Protein AF-A0A7L8V0G6-F1 (afdb_monomer)

Nearest PDB structures (foldseek):
  7bhy-assembly1_A  TM=9.627E-01  e=6.355E-01  Bacillus subtilis subsp. subtilis str. 168
  1trr-assembly1_A  TM=4.603E-01  e=2.107E+00  Escherichia coli
  9fkr-assembly1_A  TM=3.987E-01  e=1.335E+00  Homo sapiens
  6fal-assembly1_A  TM=4.623E-01  e=6.231E+00  Escherichia coli
  2hcb-assembly1_D  TM=4.296E-01  e=9.837E+00  Aquifex aeolicus

Solvent-accessible surface area (backbone atoms only — not comparable to full-atom values): 5945 Å² total; per-residue (Å²): 144,65,69,69,64,57,52,53,53,50,51,52,52,53,54,52,52,52,54,71,66,52,77,79,77,71,94,51,82,65,50,96,79,60,75,78,50,56,70,68,56,48,53,51,45,55,52,20,40,51,48,35,34,40,36,72,75,64,66,42,50,61,66,54,47,15,65,69,70,74,43,58,47,70,54,46,54,52,30,52,73,73,48,77,74,86,56,92,44,74,64,57,50,49,51,51,67,74,63,44

Structure (mmCIF, N/CA/C/O backbone):
data_AF-A0A7L8V0G6-F1
#
_entry.id   AF-A0A7L8V0G6-F1
#
loop_
_atom_site.group_PDB
_atom_site.id
_atom_site.type_symbol
_a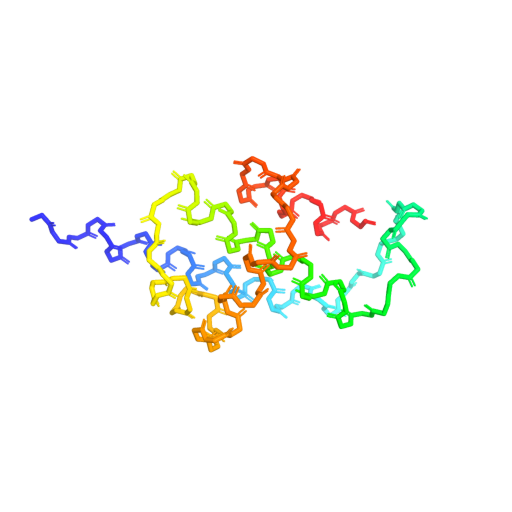tom_site.label_atom_id
_atom_site.label_alt_id
_atom_site.label_comp_id
_atom_site.label_asym_id
_atom_site.label_entity_id
_atom_site.label_seq_id
_atom_site.pdbx_PDB_ins_code
_atom_site.Cartn_x
_atom_site.Cartn_y
_atom_site.Cartn_z
_atom_site.occupancy
_atom_site.B_iso_or_equiv
_atom_site.auth_seq_id
_atom_site.auth_comp_id
_atom_site.auth_asym_id
_atom_site.auth_atom_id
_atom_site.pdbx_PDB_model_num
ATOM 1 N N . MET A 1 1 ? -14.120 13.084 20.727 1.00 43.56 1 MET A N 1
ATOM 2 C CA . MET A 1 1 ? -12.891 13.000 19.899 1.00 43.56 1 MET A CA 1
ATOM 3 C C . MET A 1 1 ? -13.042 12.017 18.717 1.00 43.56 1 MET A C 1
ATOM 5 O O . MET A 1 1 ? -12.194 11.164 18.513 1.00 43.56 1 MET A O 1
ATOM 9 N N . THR A 1 2 ? -14.103 12.116 17.904 1.00 47.47 2 THR A N 1
ATOM 10 C CA . THR A 1 2 ? -14.402 11.138 16.822 1.00 47.47 2 THR A CA 1
ATOM 11 C C . THR A 1 2 ? -14.520 11.754 15.423 1.00 47.47 2 THR A C 1
ATOM 13 O O . THR A 1 2 ? -14.392 11.044 14.429 1.00 47.47 2 THR A O 1
ATOM 16 N N . LYS A 1 3 ? -14.686 13.080 15.317 1.00 45.69 3 LYS A N 1
ATOM 17 C CA . LYS A 1 3 ? -14.902 13.777 14.035 1.00 45.69 3 LYS A CA 1
ATOM 18 C C . LYS A 1 3 ? -13.645 13.858 13.150 1.00 45.69 3 LYS A C 1
ATOM 20 O O . LYS A 1 3 ? -13.754 13.874 11.929 1.00 45.69 3 LYS A O 1
ATOM 25 N N . THR A 1 4 ? -12.446 13.845 13.735 1.00 50.41 4 THR A N 1
ATOM 26 C CA . THR A 1 4 ? -11.179 14.046 13.005 1.00 50.41 4 THR A CA 1
ATOM 27 C C . THR A 1 4 ? -10.732 12.814 12.209 1.00 50.41 4 THR A C 1
ATOM 29 O O . THR A 1 4 ? -10.255 12.952 11.085 1.00 50.41 4 THR A O 1
ATOM 32 N N . LYS A 1 5 ? -10.935 11.597 12.742 1.00 49.44 5 LYS A N 1
ATOM 33 C CA . LYS A 1 5 ? -10.614 10.336 12.037 1.00 49.44 5 LYS A CA 1
ATOM 34 C C . LYS A 1 5 ? -11.511 10.110 10.817 1.00 49.44 5 LYS A C 1
ATOM 36 O O . LYS A 1 5 ? -11.029 9.686 9.772 1.00 49.44 5 LYS A O 1
ATOM 41 N N . GLN A 1 6 ? -12.800 10.435 10.932 1.00 54.72 6 GLN A N 1
ATOM 42 C CA . GLN A 1 6 ? -13.756 10.279 9.831 1.00 54.72 6 GLN A CA 1
ATOM 43 C C . GLN A 1 6 ? -13.437 11.209 8.652 1.00 54.72 6 GLN A C 1
ATOM 45 O O . GLN A 1 6 ? -13.518 10.778 7.504 1.00 54.72 6 GLN A O 1
ATOM 50 N N . ASN A 1 7 ? -13.005 12.447 8.920 1.00 53.81 7 ASN A N 1
ATOM 51 C CA . ASN A 1 7 ? -12.618 13.386 7.863 1.00 53.81 7 ASN A CA 1
ATOM 52 C C . ASN A 1 7 ? -11.335 12.962 7.131 1.00 53.81 7 ASN A C 1
ATOM 54 O O . ASN A 1 7 ? -11.283 13.043 5.906 1.00 53.81 7 ASN A O 1
ATOM 58 N N . ARG A 1 8 ? -10.340 12.432 7.855 1.00 57.38 8 ARG A N 1
ATOM 59 C CA . ARG A 1 8 ? -9.096 11.911 7.261 1.00 57.38 8 ARG A CA 1
ATOM 60 C C . ARG A 1 8 ? -9.347 10.720 6.333 1.00 57.38 8 ARG A C 1
ATOM 62 O O . ARG A 1 8 ? -8.859 10.710 5.209 1.00 57.38 8 ARG A O 1
ATOM 69 N N . ASN A 1 9 ? -10.188 9.771 6.748 1.00 57.59 9 ASN A N 1
ATOM 70 C CA . ASN A 1 9 ? -10.563 8.633 5.899 1.00 57.59 9 ASN A CA 1
ATOM 71 C C . ASN A 1 9 ? -11.357 9.061 4.657 1.00 57.59 9 ASN A C 1
ATOM 73 O O . ASN A 1 9 ? -11.235 8.443 3.602 1.00 57.59 9 ASN A O 1
ATOM 77 N N . LYS A 1 10 ? -12.160 10.125 4.760 1.00 64.56 10 LYS A N 1
ATOM 78 C CA . LYS A 1 10 ? -12.907 10.673 3.621 1.00 64.56 10 LYS A CA 1
ATOM 79 C C . LYS A 1 10 ? -11.978 11.335 2.600 1.00 64.56 10 LYS A C 1
ATOM 81 O O . LYS A 1 10 ? -12.169 11.131 1.406 1.00 64.56 10 LYS A O 1
ATOM 86 N N . GLN A 1 11 ? -10.957 12.055 3.068 1.00 60.94 11 GLN A N 1
ATOM 87 C CA . GLN A 1 11 ? -9.905 12.607 2.211 1.00 60.94 11 GLN A CA 1
ATOM 88 C C . GLN A 1 11 ? -9.102 11.494 1.529 1.00 60.94 11 GLN A C 1
ATOM 90 O O . GLN A 1 11 ? -8.976 11.514 0.312 1.00 60.94 11 GLN A O 1
ATOM 95 N N . LEU A 1 12 ? -8.667 10.466 2.268 1.00 61.72 12 LEU A N 1
ATOM 96 C CA . LEU A 1 12 ? -7.981 9.300 1.691 1.00 61.72 12 LEU A CA 1
ATOM 97 C C . LEU A 1 12 ? -8.809 8.600 0.606 1.00 61.72 12 LEU A C 1
ATOM 99 O O . LEU A 1 12 ? -8.295 8.335 -0.475 1.00 61.72 12 LEU A O 1
ATOM 103 N N . LYS A 1 13 ? -10.107 8.374 0.841 1.00 67.44 13 LYS A N 1
ATOM 104 C CA . LYS A 1 13 ? -10.999 7.796 -0.178 1.00 67.44 13 LYS A CA 1
ATOM 105 C C . LYS A 1 13 ? 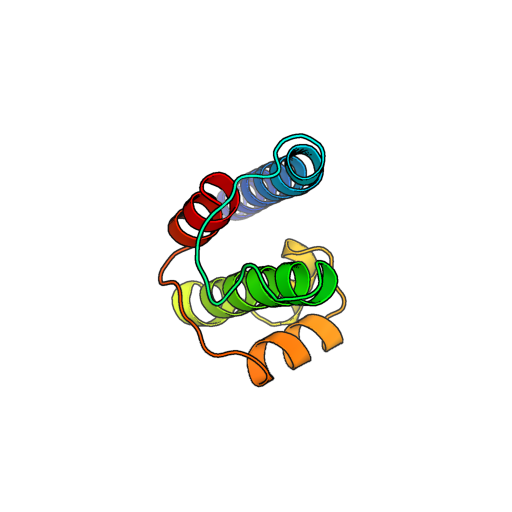-11.129 8.672 -1.424 1.00 67.44 13 LYS A C 1
ATOM 107 O O . LYS A 1 13 ? -11.189 8.149 -2.532 1.00 67.44 13 LYS A O 1
ATOM 112 N N . GLN A 1 14 ? -11.170 9.993 -1.261 1.00 65.62 14 GLN A N 1
ATOM 113 C CA . GLN A 1 14 ? -11.177 10.915 -2.399 1.00 65.62 14 GLN A CA 1
ATOM 114 C C . GLN A 1 14 ? -9.854 10.882 -3.174 1.00 65.62 14 GLN A C 1
ATOM 116 O O . GLN A 1 14 ? -9.885 10.948 -4.400 1.00 65.62 14 GLN A O 1
ATOM 121 N N . TYR A 1 15 ? -8.714 10.734 -2.492 1.00 63.00 15 TYR A N 1
ATOM 122 C CA . TYR A 1 15 ? -7.411 10.592 -3.146 1.00 63.00 15 TYR A CA 1
ATOM 123 C C . TYR A 1 15 ? -7.305 9.293 -3.953 1.00 63.00 15 TYR A C 1
ATOM 125 O O . TYR A 1 15 ? -6.867 9.320 -5.098 1.00 63.00 15 TYR A O 1
ATOM 133 N N . LEU A 1 16 ? -7.797 8.179 -3.412 1.00 65.69 16 LEU A N 1
ATOM 134 C CA . LEU A 1 16 ? -7.795 6.885 -4.105 1.00 65.69 16 LEU A CA 1
ATOM 135 C C . LEU A 1 16 ? -8.711 6.862 -5.327 1.00 65.69 16 LEU A C 1
ATOM 137 O O . LEU A 1 16 ? -8.354 6.298 -6.357 1.00 65.6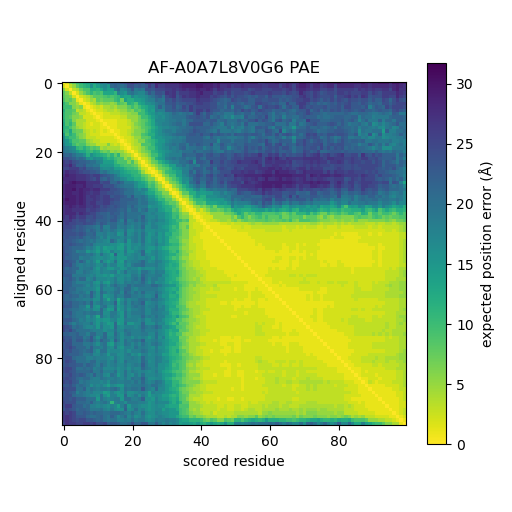9 16 LEU A O 1
ATOM 141 N N . LYS A 1 17 ? -9.864 7.533 -5.245 1.00 64.88 17 LYS A N 1
ATOM 142 C CA . LYS A 1 17 ? -10.763 7.674 -6.392 1.00 64.88 17 LYS A CA 1
ATOM 143 C C . LYS A 1 17 ? -10.099 8.435 -7.547 1.00 64.88 17 LYS A C 1
ATOM 145 O O . LYS A 1 17 ? -10.246 8.041 -8.696 1.00 64.88 17 LYS A O 1
ATOM 150 N N . LYS A 1 18 ? -9.325 9.484 -7.241 1.00 57.62 18 LYS A N 1
ATOM 151 C CA . LYS A 1 18 ? -8.564 10.228 -8.258 1.00 57.62 18 LYS A CA 1
ATOM 152 C C . LYS A 1 18 ? -7.472 9.381 -8.913 1.00 57.62 18 LYS A C 1
ATOM 154 O O . LYS A 1 18 ? -7.240 9.550 -10.102 1.00 57.62 18 LYS A O 1
ATOM 159 N N . LEU A 1 19 ? -6.833 8.475 -8.170 1.00 57.97 19 LEU A N 1
ATOM 160 C CA . LEU A 1 19 ? -5.840 7.544 -8.722 1.00 57.97 19 LEU A CA 1
ATOM 161 C C . LEU A 1 19 ? -6.475 6.583 -9.740 1.00 57.97 19 LEU A C 1
ATOM 163 O O . LEU A 1 19 ? -5.961 6.456 -10.844 1.00 57.97 19 LEU A O 1
ATOM 167 N N . GLN A 1 20 ? -7.641 6.004 -9.423 1.00 56.72 20 GLN A N 1
ATOM 168 C CA . GLN A 1 20 ? -8.383 5.140 -10.356 1.00 56.72 20 GLN A CA 1
ATOM 169 C C . GLN A 1 20 ? -8.799 5.848 -11.656 1.00 56.72 20 GLN A C 1
ATOM 171 O O . GLN A 1 20 ? -8.851 5.219 -12.708 1.00 56.72 20 GLN A O 1
ATOM 176 N N . GLU A 1 21 ? -9.123 7.141 -11.593 1.00 51.56 21 GLU A N 1
ATOM 177 C CA . GLU A 1 21 ? -9.555 7.919 -12.762 1.00 51.56 21 GLU A CA 1
ATOM 178 C C . GLU A 1 21 ? -8.371 8.404 -13.627 1.00 51.56 21 GLU A C 1
ATOM 180 O O . GLU A 1 21 ? -8.548 8.671 -14.817 1.00 51.56 21 GLU A O 1
ATOM 185 N N . HIS A 1 22 ? -7.159 8.503 -13.067 1.00 51.09 22 HIS A N 1
ATOM 186 C CA . HIS A 1 22 ? -5.994 9.068 -13.760 1.00 51.09 22 HIS A CA 1
ATOM 187 C C . HIS A 1 22 ? -5.219 8.044 -14.617 1.00 51.09 22 HIS A C 1
ATOM 189 O O . HIS A 1 22 ? -4.601 8.440 -15.612 1.00 51.09 22 HIS A O 1
ATOM 195 N N . ASP A 1 23 ? -5.311 6.745 -14.307 1.00 51.47 23 ASP A N 1
ATOM 196 C CA . ASP A 1 23 ? -4.679 5.651 -15.073 1.00 51.47 23 ASP A CA 1
ATOM 197 C C . ASP A 1 23 ? -5.134 5.584 -16.548 1.00 51.47 23 ASP A C 1
ATOM 199 O O . ASP A 1 23 ? -4.485 4.951 -17.380 1.00 51.47 23 ASP A O 1
ATOM 203 N N . TRP A 1 24 ? -6.234 6.253 -16.914 1.00 52.62 24 TRP A N 1
ATOM 204 C CA . TRP A 1 24 ? -6.811 6.153 -18.257 1.00 52.62 24 TRP A CA 1
ATOM 205 C C . TRP A 1 24 ? -6.188 7.100 -19.302 1.00 52.62 24 TRP A C 1
ATOM 207 O O . TRP A 1 24 ? -6.317 6.849 -20.500 1.00 52.62 24 TRP A O 1
ATOM 217 N N . HIS A 1 25 ? -5.529 8.199 -18.906 1.00 51.44 25 HIS A N 1
ATOM 218 C CA . HIS A 1 25 ? -5.343 9.335 -19.831 1.00 51.44 25 HIS A CA 1
ATOM 219 C C . HIS A 1 25 ? -3.913 9.793 -20.152 1.00 51.44 25 HIS A C 1
ATOM 221 O O . HIS A 1 25 ? -3.780 10.662 -21.017 1.00 51.44 25 HIS A O 1
ATOM 227 N N . LYS A 1 26 ? -2.841 9.262 -19.542 1.00 44.34 26 LYS A N 1
ATOM 228 C CA . LYS A 1 26 ? -1.471 9.725 -19.860 1.00 44.34 26 LYS A CA 1
ATOM 229 C C . LYS A 1 26 ? -0.405 8.625 -19.768 1.00 44.34 26 LYS A C 1
ATOM 231 O O . LYS A 1 26 ? 0.031 8.316 -18.665 1.00 44.34 26 LYS A O 1
ATOM 236 N N . PRO A 1 27 ? 0.094 8.091 -20.896 1.00 48.97 27 PRO A N 1
ATOM 237 C CA . PRO A 1 27 ? 1.332 7.330 -20.893 1.00 48.97 27 PRO A CA 1
ATOM 238 C C . PRO A 1 27 ? 2.491 8.336 -20.902 1.00 48.97 27 PRO A C 1
ATOM 240 O O . PRO A 1 27 ? 2.877 8.831 -21.960 1.00 48.97 27 PRO A O 1
ATOM 243 N N . ALA A 1 28 ? 3.004 8.705 -19.728 1.00 49.31 28 ALA A N 1
ATOM 244 C CA . ALA A 1 28 ? 4.227 9.493 -19.635 1.00 49.31 28 ALA A CA 1
ATOM 245 C C . ALA A 1 28 ? 5.420 8.541 -19.511 1.00 49.31 28 ALA A C 1
ATOM 247 O O . ALA A 1 28 ? 5.527 7.746 -18.588 1.00 49.31 28 ALA A O 1
ATOM 248 N N . THR A 1 29 ? 6.284 8.602 -20.515 1.00 58.00 29 THR A N 1
ATOM 249 C CA . THR A 1 29 ? 7.670 8.139 -20.497 1.00 58.00 29 THR A CA 1
ATOM 250 C C . THR A 1 29 ? 8.423 8.804 -19.335 1.00 58.00 29 THR A C 1
ATOM 252 O O . THR A 1 29 ? 8.475 10.033 -19.353 1.00 58.00 29 THR A O 1
ATOM 255 N N . TYR A 1 30 ? 9.057 8.061 -18.406 1.00 46.09 30 TYR A N 1
ATOM 256 C CA . TYR A 1 30 ? 10.522 7.977 -18.205 1.00 46.09 30 TYR A CA 1
ATOM 257 C C . TYR A 1 30 ? 10.975 7.517 -16.783 1.00 46.09 30 TYR A C 1
ATOM 259 O O . TYR A 1 30 ? 11.079 8.329 -15.874 1.00 46.09 30 TYR A O 1
ATOM 267 N N . ASN A 1 31 ? 11.491 6.280 -16.638 1.00 41.44 31 ASN A N 1
ATOM 268 C CA . ASN A 1 31 ? 12.827 5.984 -16.065 1.00 41.44 31 ASN A CA 1
ATOM 269 C C . ASN A 1 31 ? 13.191 4.494 -16.260 1.00 41.44 31 ASN A C 1
ATOM 271 O O . ASN A 1 31 ? 12.405 3.582 -15.988 1.00 41.44 31 ASN A O 1
ATOM 275 N N . ASN A 1 32 ? 14.407 4.226 -16.737 1.00 43.88 32 ASN A N 1
ATOM 276 C CA . ASN A 1 32 ? 14.792 3.011 -17.480 1.00 43.88 32 ASN A CA 1
ATOM 277 C C . ASN A 1 32 ? 14.867 1.679 -16.679 1.00 43.88 32 ASN A C 1
ATOM 279 O O . ASN A 1 32 ? 15.367 0.678 -17.186 1.00 43.88 32 ASN A O 1
ATOM 283 N N . LYS A 1 33 ? 14.373 1.637 -15.433 1.00 45.88 33 LYS A N 1
ATOM 284 C CA . LYS A 1 33 ? 14.189 0.396 -14.640 1.00 45.88 33 LYS A CA 1
ATOM 285 C C . LYS A 1 33 ? 12.720 0.030 -14.404 1.00 45.88 33 LYS A C 1
ATOM 287 O O . LYS A 1 33 ? 12.414 -1.130 -14.137 1.00 45.88 33 LYS A O 1
ATOM 292 N N . ILE A 1 34 ? 11.830 1.016 -14.486 1.00 48.03 34 ILE A N 1
ATOM 293 C CA . ILE A 1 34 ? 10.386 0.855 -14.296 1.00 48.03 34 ILE A CA 1
ATOM 294 C C . ILE A 1 34 ? 9.711 0.642 -15.659 1.00 48.03 34 ILE A C 1
ATOM 296 O O . ILE A 1 34 ? 8.819 -0.195 -15.776 1.00 48.03 34 ILE A O 1
ATOM 300 N N . ALA A 1 35 ? 10.227 1.294 -16.710 1.00 47.81 35 ALA A N 1
ATOM 301 C CA . ALA A 1 35 ? 9.694 1.252 -18.075 1.00 47.81 35 ALA A CA 1
ATOM 302 C C . ALA A 1 35 ? 9.675 -0.142 -18.744 1.00 47.81 35 ALA A C 1
ATOM 304 O O . ALA A 1 35 ? 9.029 -0.314 -19.773 1.00 47.81 35 ALA A O 1
ATOM 305 N N . THR A 1 36 ? 10.362 -1.145 -18.187 1.00 52.88 36 THR A N 1
ATOM 306 C CA . THR A 1 36 ? 10.377 -2.526 -18.710 1.00 52.88 36 THR A CA 1
ATOM 307 C C . THR A 1 36 ? 9.473 -3.485 -17.939 1.00 52.88 36 THR A C 1
ATOM 309 O O . THR A 1 36 ? 9.349 -4.650 -18.325 1.00 52.88 36 THR A O 1
ATOM 312 N N . ARG A 1 37 ? 8.841 -3.035 -16.845 1.00 55.78 37 ARG A N 1
ATOM 313 C CA . ARG A 1 37 ? 7.967 -3.893 -16.043 1.00 55.78 37 ARG A CA 1
ATOM 314 C C . ARG A 1 37 ? 6.594 -4.019 -16.709 1.00 55.78 37 ARG A C 1
ATOM 316 O O . ARG A 1 37 ? 6.042 -3.017 -17.163 1.00 55.78 37 ARG A O 1
ATOM 323 N N . PRO A 1 38 ? 6.000 -5.224 -16.742 1.00 68.94 38 PRO A N 1
ATOM 324 C CA . PRO A 1 38 ? 4.595 -5.382 -17.093 1.00 68.94 38 PRO A CA 1
ATOM 325 C C . PRO A 1 38 ? 3.725 -4.433 -16.260 1.00 68.94 38 PRO A C 1
ATOM 327 O O . PRO A 1 38 ? 3.970 -4.261 -15.068 1.00 68.94 38 PRO A O 1
ATOM 330 N N . ILE A 1 39 ? 2.664 -3.874 -16.849 1.00 66.00 39 ILE A N 1
ATOM 331 C CA . ILE A 1 39 ? 1.736 -2.935 -16.178 1.00 66.00 39 ILE A CA 1
ATOM 332 C C . ILE A 1 39 ? 1.266 -3.473 -14.814 1.00 66.00 39 ILE A C 1
ATOM 334 O O . ILE A 1 39 ? 1.176 -2.741 -13.833 1.00 66.00 39 ILE A O 1
ATOM 338 N N . LYS A 1 40 ? 1.031 -4.786 -14.726 1.00 68.94 40 LYS A N 1
ATOM 339 C CA . LYS A 1 40 ? 0.648 -5.464 -13.482 1.00 68.94 40 LYS A CA 1
ATOM 340 C C . LYS A 1 40 ? 1.709 -5.348 -12.378 1.00 68.94 40 LYS A C 1
ATOM 342 O O . LYS A 1 40 ? 1.354 -5.148 -11.221 1.00 68.94 40 LYS A O 1
ATOM 347 N N . ASP A 1 41 ? 2.988 -5.447 -12.730 1.00 77.25 41 ASP A N 1
ATOM 348 C CA . ASP A 1 41 ? 4.101 -5.321 -11.784 1.00 77.25 41 ASP A CA 1
ATOM 349 C C . ASP A 1 41 ? 4.321 -3.870 -11.344 1.00 77.25 41 ASP A C 1
ATOM 351 O O . ASP A 1 41 ? 4.776 -3.638 -10.227 1.00 77.25 41 ASP A O 1
ATOM 355 N N . LEU A 1 42 ? 3.964 -2.904 -12.193 1.00 82.38 42 LEU A N 1
ATOM 356 C CA . LEU A 1 42 ? 3.927 -1.472 -11.886 1.00 82.38 42 LEU A CA 1
ATOM 357 C C . LEU A 1 42 ? 2.829 -1.143 -10.861 1.00 82.38 42 LEU A C 1
ATOM 359 O O . LEU A 1 42 ? 3.097 -0.507 -9.843 1.00 82.38 42 LEU A O 1
ATOM 363 N N . VAL A 1 43 ? 1.614 -1.655 -11.077 1.00 84.50 43 VAL A N 1
ATOM 364 C CA . VAL A 1 43 ? 0.491 -1.504 -10.135 1.00 84.50 43 VAL A CA 1
ATOM 365 C C . VAL A 1 43 ? 0.807 -2.157 -8.790 1.00 84.50 43 VAL A C 1
ATOM 367 O O . VAL A 1 43 ? 0.541 -1.576 -7.738 1.00 84.50 43 VAL A O 1
ATOM 370 N N . ASP A 1 44 ? 1.372 -3.366 -8.791 1.00 89.00 44 ASP A N 1
ATOM 371 C CA . ASP A 1 44 ? 1.765 -4.031 -7.548 1.00 89.00 44 ASP A CA 1
ATOM 372 C C . ASP A 1 44 ? 2.935 -3.307 -6.862 1.00 89.00 44 ASP A C 1
ATOM 374 O O . ASP A 1 44 ? 2.933 -3.208 -5.638 1.00 89.00 44 ASP A O 1
ATOM 378 N N . TYR A 1 45 ? 3.874 -2.728 -7.618 1.00 90.62 45 TYR A N 1
ATOM 379 C CA . TYR A 1 45 ? 4.956 -1.905 -7.072 1.00 90.62 45 TYR A CA 1
ATOM 380 C C . TYR A 1 45 ? 4.425 -0.659 -6.352 1.00 90.62 45 TYR A C 1
ATOM 382 O O . TYR A 1 45 ? 4.698 -0.496 -5.166 1.00 90.62 45 TYR A O 1
ATOM 390 N N . TYR A 1 46 ? 3.610 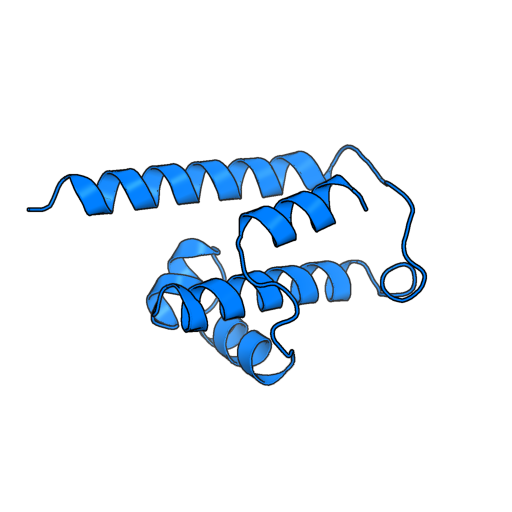0.181 -6.998 1.00 90.38 46 TYR A N 1
ATOM 391 C CA . TYR A 1 46 ? 3.094 1.393 -6.347 1.00 90.38 46 TYR A CA 1
ATOM 392 C C . TYR A 1 46 ? 2.140 1.083 -5.190 1.00 90.38 46 TYR A C 1
ATOM 394 O O . TYR A 1 46 ? 2.168 1.763 -4.163 1.00 90.38 46 TYR A O 1
ATOM 402 N N . ASN A 1 47 ? 1.351 0.007 -5.292 1.00 92.50 47 ASN A N 1
ATOM 403 C CA . ASN A 1 47 ? 0.579 -0.474 -4.148 1.00 92.50 47 ASN A CA 1
ATOM 404 C C . ASN A 1 47 ? 1.490 -0.914 -2.998 1.00 92.50 47 ASN A C 1
ATOM 406 O O . ASN A 1 47 ? 1.165 -0.643 -1.847 1.00 92.50 47 ASN A O 1
ATOM 410 N N . ALA A 1 48 ? 2.624 -1.563 -3.273 1.00 95.50 48 ALA A N 1
ATOM 411 C CA . ALA A 1 48 ? 3.576 -1.929 -2.231 1.00 95.50 48 ALA A CA 1
ATOM 412 C C . ALA A 1 48 ? 4.189 -0.701 -1.555 1.00 95.50 48 ALA A C 1
ATOM 414 O O . ALA A 1 48 ? 4.217 -0.649 -0.328 1.00 95.50 48 ALA A O 1
ATOM 415 N N . GLN A 1 49 ? 4.577 0.317 -2.327 1.00 95.56 49 GLN A N 1
ATOM 416 C CA . GLN A 1 49 ? 5.094 1.572 -1.775 1.00 95.56 49 GLN A CA 1
ATOM 417 C C . GLN A 1 49 ? 4.058 2.253 -0.873 1.00 95.56 49 GLN A C 1
ATOM 419 O O . GLN A 1 49 ? 4.361 2.634 0.257 1.00 95.56 49 GLN A O 1
ATOM 424 N N . MET A 1 50 ? 2.792 2.280 -1.302 1.00 95.00 50 MET A N 1
ATOM 425 C CA . MET A 1 50 ? 1.698 2.780 -0.473 1.00 95.00 50 MET A CA 1
ATOM 426 C C . MET A 1 50 ? 1.492 1.966 0.807 1.00 95.00 50 MET A C 1
ATOM 428 O O . MET A 1 50 ? 1.281 2.539 1.877 1.00 95.00 50 MET A O 1
ATOM 432 N N . VAL A 1 51 ? 1.550 0.634 0.720 1.00 96.88 51 VAL A N 1
ATOM 433 C CA . VAL A 1 51 ? 1.461 -0.247 1.891 1.00 96.88 51 VAL A CA 1
ATOM 434 C C . VAL A 1 51 ? 2.581 0.069 2.879 1.00 96.88 51 VAL A C 1
ATOM 436 O O . VAL A 1 51 ? 2.310 0.210 4.070 1.00 96.88 51 VAL A O 1
ATOM 439 N N . LEU A 1 52 ? 3.817 0.188 2.401 1.00 96.88 52 LEU A N 1
ATOM 440 C CA . LEU A 1 52 ? 4.997 0.388 3.237 1.00 96.88 52 LEU A CA 1
ATOM 441 C C . LEU A 1 52 ? 4.970 1.748 3.933 1.00 96.88 52 LEU A C 1
ATOM 443 O O . LEU A 1 52 ? 5.054 1.785 5.157 1.00 96.88 52 LEU A O 1
ATOM 447 N N . VAL A 1 53 ? 4.694 2.835 3.207 1.00 95.69 53 VAL A N 1
ATOM 448 C CA . VAL A 1 53 ? 4.546 4.174 3.801 1.00 95.69 53 VAL A CA 1
ATOM 449 C C . VAL A 1 53 ? 3.425 4.197 4.847 1.00 95.69 53 VAL A C 1
ATOM 451 O O . VAL A 1 53 ? 3.613 4.688 5.962 1.00 95.69 53 VAL A O 1
ATOM 454 N N . LEU A 1 54 ? 2.254 3.617 4.553 1.00 94.19 54 LEU A N 1
ATOM 455 C CA . LEU A 1 54 ? 1.142 3.573 5.512 1.00 94.19 54 LEU A CA 1
ATOM 456 C C . LEU A 1 54 ? 1.476 2.754 6.767 1.00 94.19 54 LEU A C 1
ATOM 458 O O . LEU A 1 54 ? 1.056 3.114 7.871 1.00 94.19 54 LEU A O 1
ATOM 462 N N . ARG A 1 55 ? 2.216 1.653 6.621 1.00 95.31 55 ARG A N 1
ATOM 463 C CA . ARG A 1 55 ? 2.595 0.793 7.746 1.00 95.31 55 ARG A CA 1
ATOM 464 C C . ARG A 1 55 ? 3.722 1.387 8.580 1.00 95.31 55 ARG A C 1
ATOM 466 O O . ARG A 1 55 ? 3.592 1.420 9.798 1.00 95.31 55 ARG A O 1
ATOM 473 N N . ASN A 1 56 ? 4.788 1.852 7.945 1.00 94.94 56 ASN A N 1
ATOM 474 C CA . ASN A 1 56 ? 6.017 2.252 8.622 1.00 94.94 56 ASN A CA 1
ATOM 475 C C . ASN A 1 56 ? 5.919 3.684 9.150 1.00 94.94 56 ASN A C 1
ATOM 477 O O . ASN A 1 56 ? 6.272 3.946 10.297 1.00 94.94 56 ASN A O 1
ATOM 481 N N . ASN A 1 57 ? 5.342 4.595 8.366 1.00 93.75 57 ASN A N 1
ATOM 482 C CA . ASN A 1 57 ? 5.335 6.015 8.718 1.00 93.75 57 ASN A CA 1
ATOM 483 C C . ASN A 1 57 ? 4.056 6.363 9.493 1.00 93.75 57 ASN A C 1
ATOM 485 O O . ASN A 1 57 ? 4.085 7.069 10.501 1.00 93.75 57 ASN A O 1
ATOM 489 N N . PHE A 1 58 ? 2.917 5.792 9.087 1.00 92.31 58 PHE A N 1
ATOM 490 C CA . PHE A 1 58 ? 1.611 6.056 9.709 1.00 92.31 58 PHE A CA 1
ATOM 491 C C . PHE A 1 58 ? 1.129 4.959 10.670 1.00 92.31 58 PHE A C 1
ATOM 493 O O . PHE A 1 58 ? 0.010 5.066 11.188 1.00 92.31 58 PHE A O 1
ATOM 500 N N . HIS A 1 59 ? 1.947 3.929 10.922 1.00 93.69 59 HIS A N 1
ATOM 501 C CA . HIS A 1 59 ? 1.681 2.854 11.888 1.00 93.69 59 HIS A CA 1
ATOM 502 C C . HIS A 1 59 ? 0.325 2.157 11.670 1.00 93.69 59 HIS A C 1
ATOM 504 O O . HIS A 1 59 ? -0.340 1.721 12.615 1.00 93.69 59 HIS A O 1
ATOM 510 N N . GLN A 1 60 ? -0.134 2.086 10.415 1.00 93.69 60 GLN A N 1
ATOM 511 C CA . GLN A 1 60 ? -1.405 1.456 10.073 1.00 93.69 60 GLN A CA 1
ATOM 512 C C . GLN A 1 60 ? -1.299 -0.071 10.144 1.00 93.69 60 GLN A C 1
ATOM 514 O O . GLN A 1 60 ? -0.316 -0.676 9.716 1.00 93.69 60 GLN A O 1
ATOM 519 N N . SER A 1 61 ? -2.351 -0.717 10.652 1.00 96.06 61 SER A N 1
ATOM 520 C CA . SER A 1 61 ? -2.452 -2.178 10.634 1.00 96.06 61 SER A CA 1
ATOM 521 C C . SER A 1 61 ? -2.719 -2.696 9.217 1.00 96.06 61 SER A C 1
ATOM 523 O O . SER A 1 61 ? -3.286 -1.987 8.388 1.00 96.06 61 SER A O 1
ATOM 525 N N . LEU A 1 62 ? -2.394 -3.968 8.954 1.00 93.50 62 LEU A N 1
ATOM 526 C CA . LEU A 1 62 ? -2.695 -4.623 7.670 1.00 93.50 62 LEU A CA 1
ATOM 527 C C . LEU A 1 62 ? -4.183 -4.522 7.290 1.00 93.50 62 LEU A C 1
ATOM 529 O O . LEU A 1 62 ? -4.508 -4.360 6.120 1.00 93.50 62 LEU A O 1
ATOM 533 N N . GLU A 1 63 ? -5.075 -4.593 8.282 1.00 94.88 63 GLU A N 1
ATOM 534 C CA . GLU A 1 63 ? -6.525 -4.446 8.101 1.00 94.88 63 GLU A CA 1
ATOM 535 C C . GLU A 1 63 ? -6.900 -3.026 7.657 1.00 94.88 6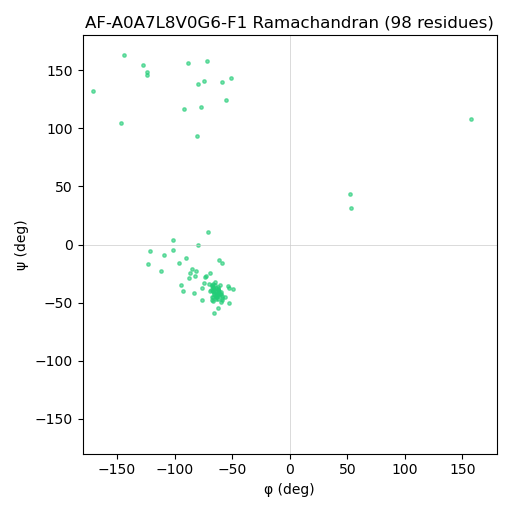3 GLU A C 1
ATOM 537 O O . GLU A 1 63 ? -7.681 -2.837 6.727 1.00 94.88 63 GLU A O 1
ATOM 542 N N . SER A 1 64 ? -6.306 -2.018 8.306 1.00 94.06 64 SER A N 1
ATOM 543 C CA . SER A 1 64 ? -6.537 -0.611 7.976 1.00 94.06 64 SER A CA 1
ATOM 544 C C . SER A 1 64 ? -6.035 -0.300 6.569 1.00 94.06 64 SER A C 1
ATOM 546 O O . SER A 1 64 ? -6.758 0.288 5.773 1.00 94.06 64 SER A O 1
ATOM 548 N N . VAL A 1 65 ? -4.833 -0.769 6.224 1.00 93.75 65 VAL A N 1
ATOM 549 C CA . VAL A 1 65 ? -4.251 -0.581 4.889 1.00 93.75 65 VAL A CA 1
ATOM 550 C C . VAL A 1 65 ? -5.070 -1.287 3.808 1.00 93.75 65 VAL A C 1
ATOM 552 O O . VAL A 1 65 ? -5.317 -0.692 2.766 1.00 93.75 65 VAL A O 1
ATOM 555 N N . ALA A 1 66 ? -5.547 -2.509 4.064 1.00 94.50 66 ALA A N 1
ATOM 556 C CA . ALA A 1 66 ? -6.442 -3.229 3.155 1.00 94.50 66 ALA A CA 1
ATOM 557 C C . ALA A 1 66 ? -7.733 -2.444 2.890 1.00 94.50 66 ALA A C 1
ATOM 559 O O . ALA A 1 66 ? -8.152 -2.302 1.746 1.00 94.50 66 ALA A O 1
ATOM 560 N N . SER A 1 67 ? -8.326 -1.884 3.950 1.00 93.38 67 SER A N 1
ATOM 561 C CA . SER A 1 67 ? -9.530 -1.054 3.858 1.00 93.38 67 SER A CA 1
ATOM 562 C C . SER A 1 67 ? -9.287 0.281 3.150 1.00 93.38 67 SER A C 1
ATOM 564 O O . SER A 1 67 ? -10.168 0.766 2.442 1.00 93.38 67 SER A O 1
ATOM 566 N N . ILE A 1 68 ? -8.109 0.882 3.347 1.00 92.06 68 ILE A N 1
ATOM 567 C CA . ILE A 1 68 ? -7.699 2.108 2.664 1.00 92.06 68 ILE A CA 1
ATOM 568 C C . ILE A 1 68 ? -7.545 1.815 1.176 1.00 92.06 68 ILE A C 1
ATOM 570 O O . ILE A 1 68 ? -8.257 2.410 0.388 1.00 92.06 68 ILE A O 1
ATOM 574 N N . LEU A 1 69 ? -6.673 0.884 0.797 1.00 89.31 69 LEU A N 1
ATOM 575 C CA . LEU A 1 69 ? -6.308 0.634 -0.599 1.00 89.31 69 LEU A CA 1
ATOM 576 C C . LEU A 1 69 ? -7.331 -0.214 -1.373 1.00 89.31 69 LEU A C 1
ATOM 578 O O . LEU A 1 69 ? -7.111 -0.488 -2.547 1.00 89.31 69 LEU A O 1
ATOM 582 N N . ASP A 1 70 ? -8.420 -0.634 -0.728 1.00 93.31 70 ASP A N 1
ATOM 583 C CA . ASP A 1 70 ? -9.449 -1.519 -1.289 1.00 93.31 70 ASP A CA 1
ATOM 584 C C . ASP A 1 70 ? -8.863 -2.809 -1.901 1.00 93.31 70 ASP A C 1
ATOM 586 O O . ASP A 1 70 ? -9.220 -3.251 -2.993 1.00 93.31 70 ASP A O 1
ATOM 590 N N . ILE A 1 71 ? -7.912 -3.423 -1.185 1.00 92.06 71 ILE A N 1
ATOM 591 C CA . ILE A 1 71 ? -7.263 -4.679 -1.588 1.00 92.06 71 ILE A CA 1
ATOM 592 C C . ILE A 1 71 ? -7.323 -5.729 -0.476 1.00 92.06 71 ILE A C 1
ATOM 594 O O . ILE A 1 71 ? -7.356 -5.385 0.706 1.00 92.06 71 ILE A O 1
ATOM 598 N N . PRO A 1 72 ? -7.267 -7.035 -0.808 1.00 95.69 72 PRO A N 1
ATOM 599 C CA . PRO A 1 72 ? -7.265 -8.082 0.204 1.00 95.69 72 PRO A CA 1
ATOM 600 C C . PRO A 1 72 ? -6.085 -7.944 1.171 1.00 95.69 72 PRO A C 1
ATOM 602 O O . PRO A 1 72 ? -4.945 -7.746 0.751 1.00 95.69 72 PRO A O 1
ATOM 605 N N . LYS A 1 73 ? -6.319 -8.177 2.464 1.00 94.81 73 LYS A N 1
ATOM 606 C CA . LYS A 1 73 ? -5.269 -8.179 3.500 1.00 94.81 73 LYS A CA 1
ATOM 607 C C . LYS A 1 73 ? -4.082 -9.090 3.168 1.00 94.81 73 LYS A C 1
ATOM 609 O O . LYS A 1 73 ? -2.935 -8.737 3.419 1.00 94.81 73 LYS A O 1
ATOM 614 N N . VAL A 1 74 ? -4.345 -10.250 2.562 1.00 96.12 74 VAL A N 1
ATOM 615 C CA . VAL A 1 74 ? -3.294 -11.177 2.102 1.00 96.12 74 VAL A CA 1
ATOM 616 C C . VAL A 1 74 ? -2.418 -10.528 1.027 1.00 96.12 74 VAL A C 1
ATOM 618 O O . VAL A 1 74 ? -1.208 -10.743 1.010 1.00 96.12 74 VAL A O 1
ATOM 621 N N . LYS A 1 75 ? -3.008 -9.702 0.151 1.00 93.88 75 LYS A N 1
ATOM 622 C CA . LYS A 1 75 ? -2.265 -8.923 -0.842 1.00 93.88 75 LYS A CA 1
ATOM 623 C C . LYS A 1 75 ? -1.406 -7.860 -0.155 1.00 93.88 75 LYS A C 1
ATOM 625 O O . LYS A 1 75 ? -0.228 -7.790 -0.468 1.00 93.88 75 LYS A O 1
ATOM 630 N N . VAL A 1 76 ? -1.943 -7.124 0.824 1.00 95.38 76 VAL A N 1
ATOM 631 C CA . VAL A 1 76 ? -1.166 -6.156 1.631 1.00 95.38 76 VAL A CA 1
ATOM 632 C C . VAL A 1 76 ? 0.072 -6.814 2.242 1.00 95.38 76 VAL A C 1
ATOM 634 O O . VAL A 1 76 ? 1.175 -6.309 2.072 1.00 95.38 76 VAL A O 1
ATOM 637 N N . PHE A 1 77 ? -0.102 -7.965 2.899 1.00 95.56 77 PHE A N 1
ATOM 638 C CA . PH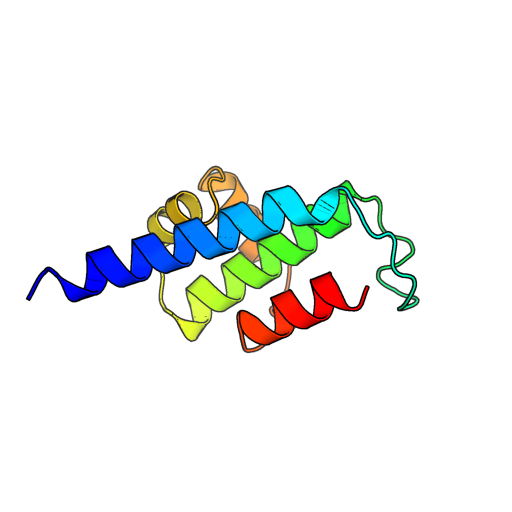E A 1 77 ? 1.006 -8.708 3.501 1.00 95.56 77 PHE A CA 1
ATOM 639 C C . PHE A 1 77 ? 2.056 -9.123 2.460 1.00 95.56 77 PHE A C 1
ATOM 641 O O . PHE A 1 77 ? 3.238 -8.845 2.629 1.00 95.56 77 PHE A O 1
ATOM 648 N N . ARG A 1 78 ? 1.629 -9.726 1.341 1.00 96.00 78 ARG A N 1
ATOM 649 C CA . ARG A 1 78 ? 2.548 -10.129 0.263 1.00 96.00 78 ARG A CA 1
ATOM 650 C C . ARG A 1 78 ? 3.323 -8.951 -0.318 1.00 96.00 78 ARG A C 1
ATOM 652 O O . ARG A 1 78 ? 4.502 -9.097 -0.609 1.00 96.00 78 ARG A O 1
ATOM 659 N N . LEU A 1 79 ? 2.666 -7.807 -0.501 1.00 94.56 79 LEU A N 1
ATOM 660 C CA . LEU A 1 79 ? 3.310 -6.606 -1.024 1.00 94.56 79 LEU A CA 1
ATOM 661 C C . LEU A 1 79 ? 4.343 -6.048 -0.040 1.00 94.56 79 LEU A C 1
ATOM 663 O O . LEU A 1 79 ? 5.427 -5.683 -0.479 1.00 94.56 79 LEU A O 1
ATOM 667 N N . SER A 1 80 ? 4.056 -6.047 1.267 1.00 93.75 80 SER A N 1
ATOM 668 C CA . SER A 1 80 ? 5.023 -5.570 2.265 1.00 93.75 80 SER A CA 1
ATOM 669 C C . SER A 1 80 ? 6.247 -6.467 2.442 1.00 93.75 80 SER A C 1
ATOM 671 O O . SER A 1 80 ? 7.270 -5.978 2.890 1.00 93.75 80 SER A O 1
ATOM 673 N N . GLU A 1 81 ? 6.146 -7.759 2.121 1.00 94.25 81 GLU A N 1
ATOM 674 C CA . GLU A 1 81 ? 7.284 -8.691 2.191 1.00 94.25 81 GLU A CA 1
ATOM 675 C C . GLU A 1 81 ? 8.106 -8.709 0.893 1.00 94.25 81 GLU A C 1
ATOM 677 O O . GLU A 1 81 ? 9.295 -9.010 0.907 1.00 94.25 81 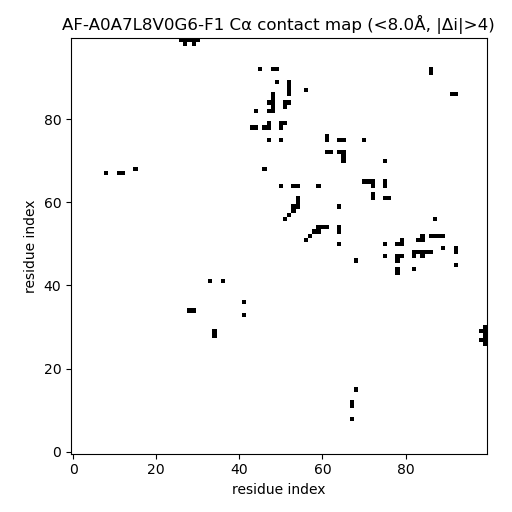GLU A O 1
ATOM 682 N N . LYS A 1 82 ? 7.469 -8.437 -0.255 1.00 93.38 82 LYS A N 1
ATOM 683 C CA . LYS A 1 82 ? 8.103 -8.552 -1.578 1.00 93.38 82 LYS A CA 1
ATOM 684 C C . LYS A 1 82 ? 8.943 -7.329 -1.955 1.00 93.38 82 LYS A C 1
ATOM 686 O O . LYS A 1 82 ? 9.844 -7.462 -2.781 1.00 93.38 82 LYS A O 1
ATOM 691 N N . TYR A 1 83 ? 8.616 -6.156 -1.424 1.00 92.12 83 TYR A N 1
ATOM 692 C CA . TYR A 1 83 ? 9.234 -4.891 -1.816 1.00 92.12 83 TYR A CA 1
ATOM 693 C C . TYR A 1 83 ? 9.828 -4.176 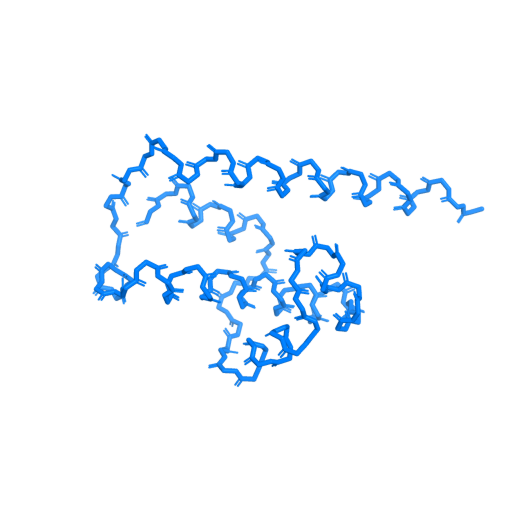-0.609 1.00 92.12 83 TYR A C 1
ATOM 695 O O . TYR A 1 83 ? 9.293 -4.251 0.495 1.00 92.12 83 TYR A O 1
ATOM 703 N N . GLU A 1 84 ? 10.908 -3.443 -0.855 1.00 92.88 84 GLU A N 1
ATOM 704 C CA . GLU A 1 84 ? 11.466 -2.491 0.098 1.00 92.88 84 GLU A CA 1
ATOM 705 C C . GLU A 1 84 ? 10.809 -1.120 -0.082 1.00 92.88 84 GLU A C 1
ATOM 707 O O . GLU A 1 84 ? 10.256 -0.803 -1.142 1.00 92.88 84 GLU A O 1
ATOM 712 N N . GLN A 1 85 ? 10.830 -0.318 0.982 1.00 92.62 85 GLN A N 1
ATOM 713 C CA . GLN A 1 85 ? 10.289 1.033 0.935 1.00 92.62 85 GLN A CA 1
ATOM 714 C C . GLN A 1 85 ? 11.292 1.928 0.211 1.00 92.62 85 GLN A C 1
ATOM 716 O O . GLN A 1 85 ? 12.419 2.087 0.669 1.00 92.62 85 GLN A O 1
ATOM 721 N N . GLU A 1 86 ? 10.868 2.502 -0.909 1.00 92.94 86 GLU A N 1
ATOM 722 C CA . GLU A 1 86 ? 11.685 3.384 -1.750 1.00 92.94 86 GLU A CA 1
ATOM 723 C C . GLU A 1 86 ? 11.222 4.849 -1.674 1.00 92.94 86 GLU A C 1
ATOM 725 O O . GLU A 1 86 ? 11.912 5.730 -2.176 1.00 92.94 86 GLU A O 1
ATOM 730 N N . PHE A 1 87 ? 10.073 5.108 -1.039 1.00 90.94 87 PHE A N 1
ATOM 731 C CA . PHE A 1 87 ? 9.489 6.440 -0.864 1.00 90.94 87 PHE A CA 1
ATOM 732 C C . PHE A 1 87 ? 9.250 6.755 0.611 1.00 90.94 87 PHE A C 1
ATOM 734 O O . PHE A 1 87 ? 8.868 5.877 1.392 1.00 90.94 87 PHE A O 1
ATOM 741 N N . ASP A 1 88 ? 9.399 8.024 0.982 1.00 92.12 88 ASP A N 1
ATOM 742 C CA . ASP A 1 88 ? 9.218 8.485 2.361 1.00 92.12 88 ASP A CA 1
ATOM 743 C C . ASP A 1 88 ? 7.814 9.045 2.613 1.00 92.12 88 ASP A C 1
ATOM 745 O O . ASP A 1 88 ? 7.373 9.173 3.761 1.00 92.12 88 ASP A O 1
ATOM 749 N N . SER A 1 89 ? 7.064 9.358 1.557 1.00 90.88 89 SER A N 1
ATOM 750 C CA . SER A 1 89 ? 5.740 9.965 1.682 1.00 90.88 89 SER A CA 1
ATOM 751 C C . SER A 1 89 ? 4.747 9.489 0.622 1.00 90.88 89 SER A C 1
ATOM 753 O O . SER A 1 89 ? 5.102 8.898 -0.395 1.00 90.88 89 SER A O 1
ATOM 755 N N . ILE A 1 90 ? 3.460 9.733 0.885 1.00 90.19 90 ILE A N 1
ATOM 756 C CA . ILE A 1 90 ? 2.384 9.440 -0.073 1.00 90.19 90 ILE A CA 1
ATOM 757 C C . ILE A 1 90 ? 2.477 10.413 -1.254 1.00 90.19 90 ILE A C 1
ATOM 759 O O . ILE A 1 90 ? 2.180 10.051 -2.389 1.00 90.19 90 ILE A O 1
ATOM 763 N N . GLU A 1 91 ? 2.892 11.643 -0.972 1.00 90.00 91 GLU A N 1
ATOM 764 C CA . GLU A 1 91 ? 3.074 12.726 -1.926 1.00 90.00 91 GLU A CA 1
ATOM 765 C C . GLU A 1 91 ? 4.149 12.376 -2.963 1.00 90.00 91 GLU A C 1
ATOM 767 O O . GLU A 1 91 ? 3.881 12.471 -4.157 1.00 90.00 91 GLU A O 1
ATOM 772 N N . GLU A 1 92 ? 5.307 11.858 -2.540 1.00 86.88 92 GLU A N 1
ATOM 773 C CA . GLU A 1 92 ? 6.361 11.414 -3.467 1.00 86.88 92 GLU A CA 1
ATOM 774 C C . GLU A 1 92 ? 5.900 10.264 -4.373 1.00 86.88 92 GLU A C 1
ATOM 776 O O . GLU A 1 92 ? 6.211 10.242 -5.563 1.00 86.88 92 GLU A O 1
ATOM 781 N N . ILE A 1 93 ? 5.105 9.327 -3.839 1.00 87.12 93 ILE A N 1
ATOM 782 C CA . ILE A 1 93 ? 4.518 8.244 -4.640 1.00 87.12 93 ILE A CA 1
ATOM 783 C C . ILE A 1 93 ? 3.579 8.826 -5.704 1.00 87.12 93 ILE A C 1
ATOM 785 O O . ILE A 1 93 ? 3.592 8.387 -6.852 1.00 87.12 93 ILE A O 1
ATOM 789 N N . GLN A 1 94 ? 2.764 9.822 -5.347 1.00 83.62 94 GLN A N 1
ATOM 790 C CA . GLN A 1 94 ? 1.863 10.479 -6.294 1.00 83.62 94 GLN A CA 1
ATOM 791 C C . GLN A 1 94 ? 2.621 11.252 -7.367 1.00 83.62 94 GLN A C 1
ATOM 793 O O . GLN A 1 94 ? 2.243 11.175 -8.534 1.00 83.62 94 GLN A O 1
ATOM 798 N N . GLU A 1 95 ? 3.674 11.974 -6.994 1.00 83.38 95 GLU A N 1
ATOM 799 C CA . GLU A 1 95 ? 4.537 12.667 -7.947 1.00 83.38 95 GLU A CA 1
ATOM 800 C C . GLU A 1 95 ? 5.193 11.677 -8.910 1.00 83.38 95 GLU A C 1
ATOM 802 O O . GLU A 1 95 ? 5.180 11.912 -10.115 1.00 83.38 95 GLU A O 1
ATOM 807 N N . ALA A 1 96 ? 5.680 10.535 -8.418 1.00 80.19 96 ALA A N 1
ATOM 808 C CA . ALA A 1 96 ? 6.238 9.484 -9.265 1.00 80.19 96 ALA A CA 1
ATOM 809 C C . ALA A 1 96 ? 5.196 8.902 -10.236 1.00 80.19 96 ALA A C 1
ATOM 811 O O . ALA A 1 96 ? 5.492 8.701 -11.406 1.00 80.19 96 ALA A O 1
ATOM 812 N N . ILE A 1 97 ? 3.956 8.681 -9.789 1.00 78.88 97 ILE A N 1
ATOM 813 C CA . ILE A 1 97 ? 2.871 8.208 -10.667 1.00 78.88 97 ILE A CA 1
ATOM 814 C C . ILE A 1 97 ? 2.495 9.272 -11.713 1.00 78.88 97 ILE A C 1
ATOM 816 O O . ILE A 1 97 ? 2.207 8.937 -12.860 1.00 78.88 97 ILE A O 1
ATOM 820 N N . GLN A 1 98 ? 2.474 10.555 -11.333 1.00 72.19 98 GLN A N 1
ATOM 821 C CA . GLN A 1 98 ? 2.098 11.658 -12.228 1.00 72.19 98 GLN A CA 1
ATOM 822 C C . GLN A 1 98 ? 3.183 11.994 -13.255 1.00 72.19 98 GLN A C 1
ATOM 824 O O . GLN A 1 98 ? 2.852 12.415 -14.366 1.00 72.19 98 GLN A O 1
ATOM 829 N N . ASN A 1 99 ? 4.452 11.832 -12.879 1.00 70.00 99 ASN A N 1
ATOM 830 C CA . ASN A 1 99 ? 5.600 12.195 -13.705 1.00 70.00 99 ASN A CA 1
ATOM 831 C C . ASN A 1 99 ? 6.097 11.053 -14.611 1.00 70.00 99 ASN A C 1
ATOM 833 O O . ASN A 1 99 ? 6.835 11.342 -15.553 1.00 70.00 99 ASN A O 1
ATOM 837 N N . GLY A 1 100 ? 5.633 9.813 -14.403 1.00 54.16 100 GLY A N 1
ATOM 838 C CA . GLY A 1 100 ? 5.955 8.649 -15.246 1.00 54.16 100 GLY A CA 1
ATOM 839 C C . GLY A 1 100 ? 7.339 8.066 -14.993 1.00 54.16 100 GLY A C 1
ATOM 840 O O . GLY A 1 100 ? 7.901 7.502 -15.962 1.00 54.16 100 GLY A O 1
#

Foldseek 3Di:
DPPPVVVVLVVLLVVLVVVVVPVPDDDADDDDPLVPDDPVVNVLQLLLLQLCLCCPVVVDDLVRSCVSNVHDSVSSVVSPVVDDHPDNDPVVSVVVVVND

pLDDT: mean 76.22, std 19.09, range [41.44, 96.88]

Radius of gyration: 13.98 Å; Cα contacts (8 Å, |Δi|>4): 70; chains: 1; bounding box: 30×25×41 Å

Secondary structure (DSSP, 8-state):
--HHHHHHHHHHHHHHHHHHHHTTT------TTTTTS-HHHHHHHHHHHHHHHHHHTS---HHHHHHHHTS-HHHHHHHHHH-----S-HHHHHHHHHH-

Mean predicted aligned error: 12.42 Å

Sequence (100 aa):
MTKTKQNRNKQLKQYLKKLQEHDWHKPATYNNKIATRPIKDLVDYYNAQMVLVLRN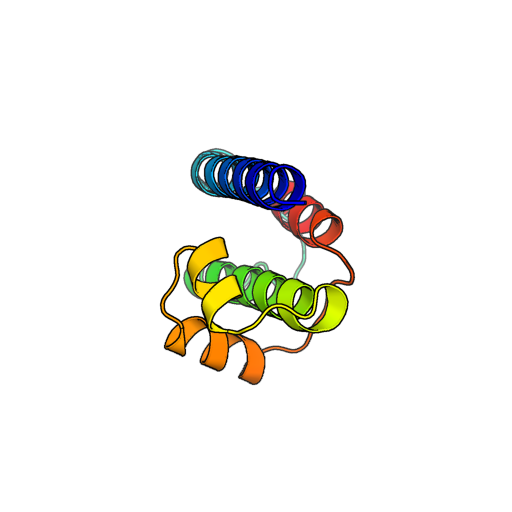NFHQSLESVASILDIPKVKVFRLSEKYEQEFDSIEEIQEAIQNG